Protein AF-A0A1L9TVU7-F1 (afdb_monomer_lite)

Radius of gyration: 19.17 Å; chains: 1; bounding box: 70×37×34 Å

Foldseek 3Di:
DDDDPDPPPDPPPQPLAFPVCVVVVHDFPSDQQTPVCVVVVNSVSRHRPPPPPVDDPDDDPPPPDDDDDDDD

pLDDT: mean 70.82, std 17.26, range [42.06, 93.25]

Structure (mmCIF, N/CA/C/O backbone):
data_AF-A0A1L9TVU7-F1
#
_entry.id   AF-A0A1L9TVU7-F1
#
loop_
_atom_site.group_PDB
_atom_site.id
_atom_site.type_symbol
_atom_site.label_atom_id
_atom_site.label_alt_id
_atom_site.label_comp_id
_atom_site.label_asym_id
_atom_site.label_entity_id
_atom_site.label_seq_id
_atom_site.pdbx_PDB_ins_code
_atom_site.Cartn_x
_atom_site.Cartn_y
_atom_site.Cartn_z
_atom_site.occupancy
_atom_site.B_iso_or_equiv
_atom_site.auth_seq_id
_atom_site.auth_comp_id
_atom_site.auth_asym_id
_atom_site.auth_atom_id
_atom_site.pdbx_PDB_model_num
ATOM 1 N N . MET A 1 1 ? 39.369 4.069 3.356 1.00 42.06 1 MET A N 1
ATOM 2 C CA . MET A 1 1 ? 38.180 4.947 3.256 1.00 42.06 1 MET A CA 1
ATOM 3 C C . MET A 1 1 ? 37.299 4.437 2.120 1.00 42.06 1 MET A C 1
ATOM 5 O O . MET A 1 1 ? 37.832 3.967 1.127 1.00 42.06 1 MET A O 1
ATOM 9 N N . ALA A 1 2 ? 35.984 4.408 2.340 1.00 52.19 2 ALA A N 1
ATOM 10 C CA . ALA A 1 2 ? 34.990 3.617 1.610 1.00 52.19 2 ALA A CA 1
ATOM 11 C C . ALA A 1 2 ? 34.687 4.091 0.174 1.00 52.19 2 ALA A C 1
ATOM 13 O O . ALA A 1 2 ? 34.571 5.289 -0.065 1.00 52.19 2 ALA A O 1
ATOM 14 N N . ALA A 1 3 ? 34.433 3.142 -0.734 1.00 50.50 3 ALA A N 1
ATOM 15 C CA . ALA A 1 3 ? 33.744 3.385 -2.001 1.00 50.50 3 ALA A CA 1
ATOM 16 C C . ALA A 1 3 ? 32.804 2.205 -2.320 1.00 50.50 3 ALA A C 1
ATOM 18 O O . ALA A 1 3 ? 33.236 1.145 -2.767 1.00 50.50 3 ALA A O 1
ATOM 19 N N . HIS A 1 4 ? 31.506 2.389 -2.069 1.00 52.16 4 HIS A N 1
ATOM 20 C CA . HIS A 1 4 ? 30.435 1.518 -2.555 1.00 52.16 4 HIS A CA 1
ATOM 21 C C . HIS A 1 4 ? 29.512 2.343 -3.460 1.00 52.16 4 HIS A C 1
ATOM 23 O O . HIS A 1 4 ? 28.428 2.730 -3.037 1.00 52.16 4 HIS A O 1
ATOM 29 N N . ASP A 1 5 ? 29.930 2.610 -4.699 1.00 54.50 5 ASP A N 1
ATOM 30 C CA . ASP A 1 5 ? 29.008 3.049 -5.752 1.00 54.50 5 ASP A CA 1
ATOM 31 C C . ASP A 1 5 ? 28.795 1.888 -6.724 1.00 54.50 5 ASP A C 1
ATOM 33 O O . ASP A 1 5 ? 29.587 1.596 -7.616 1.00 54.50 5 ASP A O 1
ATOM 37 N N . GLY A 1 6 ? 27.749 1.122 -6.435 1.00 48.00 6 GLY A N 1
ATOM 38 C CA . GLY A 1 6 ? 27.330 -0.035 -7.205 1.00 48.00 6 GLY A CA 1
ATOM 39 C C . GLY A 1 6 ? 25.887 0.149 -7.623 1.00 48.00 6 GLY A C 1
ATOM 40 O O . GLY A 1 6 ? 25.019 -0.582 -7.150 1.00 48.00 6 GLY A O 1
ATOM 41 N N . SER A 1 7 ? 25.628 1.096 -8.527 1.00 56.94 7 SER A N 1
ATOM 42 C CA . SER A 1 7 ? 24.342 1.252 -9.223 1.00 56.94 7 SER A CA 1
ATOM 43 C C . SER A 1 7 ? 24.080 0.101 -10.211 1.00 56.94 7 SER A C 1
ATOM 45 O O . SER A 1 7 ? 23.729 0.291 -11.373 1.00 56.94 7 SER A O 1
ATOM 47 N N . LYS A 1 8 ? 24.211 -1.144 -9.746 1.00 46.78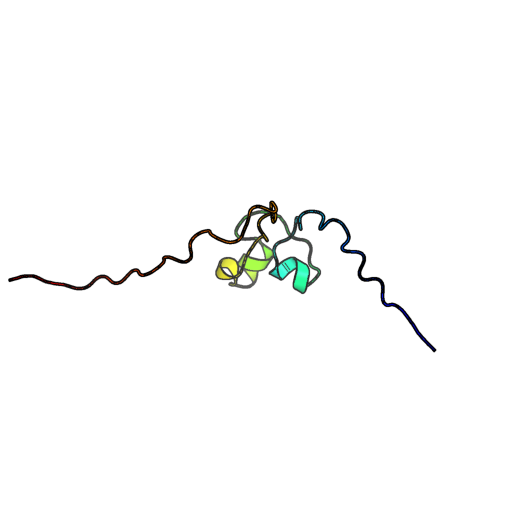 8 LYS A N 1
ATOM 48 C CA . LYS A 1 8 ? 23.614 -2.311 -10.388 1.00 46.78 8 LYS A CA 1
ATOM 49 C C . LYS A 1 8 ? 22.127 -2.229 -10.080 1.00 46.78 8 LYS A C 1
ATOM 51 O O . LYS A 1 8 ? 21.710 -2.544 -8.966 1.00 46.78 8 LYS A O 1
ATOM 56 N N . LYS A 1 9 ? 21.316 -1.792 -11.048 1.00 58.22 9 LYS A N 1
ATOM 57 C CA . LYS A 1 9 ? 19.858 -1.967 -10.997 1.00 58.22 9 LYS A CA 1
ATOM 58 C C . LYS A 1 9 ? 19.584 -3.469 -10.973 1.00 58.22 9 LYS A C 1
ATOM 60 O O . LYS A 1 9 ? 19.401 -4.089 -12.016 1.00 58.22 9 LYS A O 1
ATOM 65 N N . ALA A 1 10 ? 19.635 -4.062 -9.780 1.00 59.59 10 ALA A N 1
ATOM 66 C CA . ALA A 1 10 ? 19.234 -5.436 -9.564 1.00 59.59 10 ALA A CA 1
ATOM 67 C C . ALA A 1 10 ? 17.836 -5.589 -10.175 1.00 59.59 10 ALA A C 1
ATOM 69 O O . ALA A 1 10 ? 17.017 -4.674 -10.006 1.00 59.59 10 ALA A O 1
ATOM 70 N N . PRO A 1 11 ? 17.558 -6.686 -10.904 1.00 55.09 11 PRO A N 1
ATOM 71 C CA . PRO A 1 11 ? 16.223 -6.934 -11.413 1.00 55.09 11 PRO A CA 1
ATOM 72 C C . PRO A 1 11 ? 15.297 -6.802 -10.216 1.00 55.09 11 PRO A C 1
ATOM 74 O O . PRO A 1 11 ? 15.470 -7.507 -9.218 1.00 55.09 11 PRO A O 1
ATOM 77 N N . VAL A 1 12 ? 14.405 -5.811 -10.270 1.00 58.66 12 VAL A N 1
ATOM 78 C CA . VAL A 1 12 ? 13.466 -5.523 -9.193 1.00 58.66 12 VAL A CA 1
ATOM 79 C C . VAL A 1 12 ? 12.553 -6.734 -9.151 1.00 58.66 12 VAL A C 1
ATOM 81 O O . VAL A 1 12 ? 11.544 -6.789 -9.853 1.00 58.66 12 VAL A O 1
ATOM 84 N N . ARG A 1 13 ? 12.964 -7.761 -8.394 1.00 60.91 13 ARG A N 1
ATOM 85 C CA . ARG A 1 13 ? 12.141 -8.931 -8.131 1.00 60.91 13 ARG A CA 1
ATOM 86 C C . ARG A 1 13 ? 10.831 -8.352 -7.627 1.00 60.91 13 ARG A C 1
ATOM 88 O O . ARG A 1 13 ? 10.881 -7.526 -6.709 1.00 60.91 13 ARG A O 1
ATOM 95 N N . PRO A 1 14 ? 9.699 -8.680 -8.268 1.00 56.31 14 PRO A N 1
ATOM 96 C CA . PRO A 1 14 ? 8.442 -8.034 -7.962 1.00 56.31 14 PRO A CA 1
ATOM 97 C C . PRO A 1 14 ? 8.230 -8.117 -6.460 1.00 56.31 14 PRO A C 1
ATOM 99 O O . PRO A 1 14 ? 8.239 -9.200 -5.871 1.00 56.31 14 PRO A O 1
ATOM 102 N N . ALA A 1 15 ? 8.144 -6.939 -5.853 1.00 62.47 15 ALA A N 1
ATOM 103 C CA . ALA A 1 15 ? 7.889 -6.766 -4.447 1.00 62.47 15 ALA A CA 1
ATOM 104 C C . ALA A 1 15 ? 6.599 -7.509 -4.110 1.00 62.47 15 ALA A C 1
ATOM 106 O O . ALA A 1 15 ? 5.502 -7.020 -4.351 1.0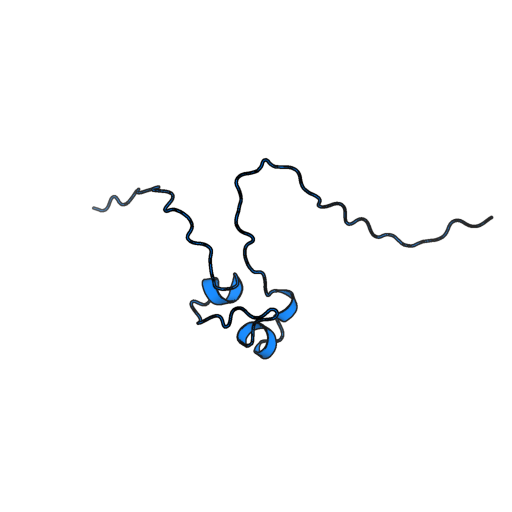0 62.47 15 ALA A O 1
ATOM 107 N N . THR A 1 16 ? 6.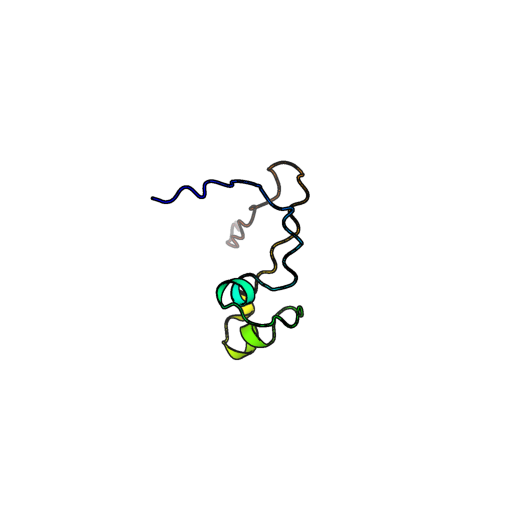723 -8.719 -3.571 1.00 72.50 16 THR A N 1
ATOM 108 C CA . THR A 1 16 ? 5.552 -9.487 -3.138 1.00 72.50 16 THR A CA 1
ATOM 109 C C . THR A 1 16 ? 4.899 -8.866 -1.903 1.00 72.50 16 THR A C 1
ATOM 111 O O . THR A 1 16 ? 3.888 -9.364 -1.440 1.00 72.50 16 THR A O 1
ATOM 114 N N . ALA A 1 17 ? 5.467 -7.806 -1.332 1.00 85.19 17 ALA A N 1
ATOM 115 C CA . ALA A 1 17 ? 4.903 -7.070 -0.215 1.00 85.19 17 ALA A CA 1
ATOM 116 C C . ALA A 1 17 ? 4.403 -5.697 -0.678 1.00 85.19 17 ALA A C 1
ATOM 118 O O . ALA A 1 17 ? 5.000 -5.089 -1.564 1.00 85.19 17 ALA A O 1
ATOM 119 N N . CYS A 1 18 ? 3.330 -5.198 -0.057 1.00 89.38 18 CYS A N 1
ATOM 120 C CA . CYS A 1 18 ? 2.879 -3.825 -0.275 1.00 89.38 18 CYS A CA 1
ATOM 121 C C . CYS A 1 18 ? 3.950 -2.820 0.178 1.00 89.38 18 CYS A C 1
ATOM 123 O O . CYS A 1 18 ? 4.763 -3.122 1.058 1.00 89.38 18 CYS A O 1
ATOM 125 N N . THR A 1 19 ? 3.924 -1.614 -0.385 1.00 88.44 19 THR A N 1
ATOM 126 C CA . THR A 1 19 ? 4.902 -0.546 -0.135 1.00 88.44 19 THR A CA 1
ATOM 127 C C . THR A 1 19 ? 5.060 -0.244 1.352 1.00 88.44 19 THR A C 1
ATOM 129 O O . THR A 1 19 ? 6.180 -0.107 1.837 1.00 88.44 19 THR A O 1
ATOM 132 N N . GLU A 1 20 ? 3.957 -0.237 2.105 1.00 90.50 20 GLU A N 1
ATOM 133 C CA . GLU A 1 20 ? 3.997 0.017 3.547 1.00 90.50 20 GLU A CA 1
ATOM 134 C C . GLU A 1 20 ? 4.654 -1.122 4.329 1.00 90.50 20 GLU A C 1
ATOM 136 O O . GLU A 1 20 ? 5.482 -0.868 5.204 1.00 90.50 20 GLU A O 1
ATOM 141 N N . CYS A 1 21 ? 4.358 -2.383 3.997 1.00 90.44 21 CYS A N 1
ATOM 142 C CA . CYS A 1 21 ? 5.029 -3.517 4.636 1.00 90.44 21 CYS A CA 1
ATOM 143 C C . CYS A 1 21 ? 6.518 -3.556 4.281 1.00 90.44 21 CYS A C 1
ATOM 145 O O . CYS A 1 21 ? 7.333 -3.838 5.153 1.00 90.44 21 CYS A O 1
ATOM 147 N N . GLN A 1 22 ? 6.890 -3.218 3.044 1.00 88.31 22 GLN A N 1
ATOM 148 C CA . GLN A 1 22 ? 8.294 -3.122 2.642 1.00 88.31 22 GLN A CA 1
ATOM 149 C C . GLN A 1 22 ? 9.036 -2.028 3.406 1.00 88.31 22 GLN A C 1
ATOM 151 O O . GLN A 1 22 ? 10.101 -2.289 3.962 1.00 88.31 22 GLN A O 1
ATOM 156 N N . ARG A 1 23 ? 8.455 -0.826 3.493 1.00 87.44 23 ARG A N 1
ATOM 157 C CA . ARG A 1 23 ? 9.032 0.305 4.230 1.00 87.44 23 ARG A CA 1
ATOM 158 C C . ARG A 1 23 ? 9.218 -0.018 5.709 1.00 87.44 23 ARG A C 1
ATOM 160 O O . ARG A 1 23 ? 10.217 0.361 6.309 1.00 87.44 23 ARG A O 1
ATOM 167 N N . ARG A 1 24 ? 8.256 -0.733 6.295 1.00 88.19 24 ARG A N 1
ATOM 168 C CA . ARG A 1 24 ? 8.296 -1.174 7.695 1.00 88.19 24 ARG A CA 1
ATOM 169 C C . ARG A 1 24 ? 9.093 -2.463 7.910 1.00 88.19 24 ARG A C 1
ATOM 171 O O . ARG A 1 24 ? 9.229 -2.868 9.054 1.00 88.19 24 ARG A O 1
ATOM 178 N N . LYS A 1 25 ? 9.604 -3.096 6.846 1.00 88.25 25 LYS A N 1
ATOM 179 C CA . LYS A 1 25 ? 10.283 -4.404 6.877 1.00 88.25 25 LYS A CA 1
ATOM 180 C C . LYS A 1 25 ? 9.443 -5.519 7.530 1.00 88.25 25 LYS A C 1
ATOM 182 O O . LYS A 1 25 ? 9.983 -6.442 8.126 1.00 88.25 25 LYS A O 1
ATOM 187 N N . GLN A 1 26 ? 8.118 -5.450 7.382 1.00 87.56 26 GLN A N 1
ATOM 188 C CA . GLN A 1 26 ? 7.165 -6.422 7.926 1.00 87.56 26 GLN A CA 1
ATOM 189 C C . GLN A 1 26 ? 6.770 -7.486 6.894 1.00 87.56 26 GLN A C 1
ATOM 191 O O . GLN A 1 26 ? 6.737 -7.235 5.684 1.00 87.56 26 GLN A O 1
ATOM 196 N N . LYS A 1 27 ? 6.379 -8.671 7.379 1.00 87.19 27 LYS A N 1
ATOM 197 C CA . LYS A 1 27 ? 5.841 -9.753 6.544 1.00 87.19 27 LYS A CA 1
ATOM 198 C C . LYS A 1 27 ? 4.462 -9.369 5.995 1.00 87.19 27 LYS A C 1
ATOM 200 O O . LYS A 1 27 ? 3.489 -9.271 6.735 1.00 87.19 27 LYS A O 1
ATOM 205 N N . CYS A 1 28 ? 4.366 -9.187 4.680 1.00 89.81 28 CYS A N 1
ATOM 206 C CA . CYS A 1 28 ? 3.099 -8.904 4.008 1.00 89.81 28 CYS A CA 1
ATOM 207 C C . CYS A 1 28 ? 2.350 -10.200 3.669 1.00 89.81 28 CYS A C 1
ATOM 209 O O . CYS A 1 28 ? 2.937 -11.139 3.132 1.00 89.81 28 CYS A O 1
ATOM 211 N N . ASN A 1 29 ? 1.043 -10.226 3.927 1.00 89.25 29 ASN A N 1
ATOM 212 C CA . ASN A 1 29 ? 0.152 -11.347 3.618 1.00 89.25 29 ASN A CA 1
ATOM 213 C C . ASN A 1 29 ? -0.415 -11.311 2.184 1.00 89.25 29 ASN A C 1
ATOM 215 O O . ASN A 1 29 ? -1.175 -12.200 1.824 1.00 89.25 29 ASN A O 1
ATOM 219 N N . ARG A 1 30 ? -0.035 -10.321 1.361 1.00 82.88 30 ARG A N 1
ATOM 220 C CA . ARG A 1 30 ? -0.381 -10.193 -0.074 1.00 82.88 30 ARG A CA 1
ATOM 221 C C . ARG A 1 30 ? -1.871 -10.105 -0.436 1.00 82.88 30 ARG A C 1
ATOM 223 O O . ARG A 1 30 ? -2.165 -9.927 -1.610 1.00 82.88 30 ARG A O 1
ATOM 230 N N . SER A 1 31 ? -2.796 -10.171 0.519 1.00 86.44 31 SER A N 1
ATOM 231 C CA . SER A 1 31 ? -4.191 -9.786 0.286 1.00 86.44 31 SER A CA 1
ATOM 232 C C . SER A 1 31 ? -4.293 -8.266 0.180 1.00 86.44 31 SER A C 1
ATOM 234 O O . SER A 1 31 ? -3.514 -7.539 0.807 1.00 86.44 31 SER A O 1
ATOM 236 N N . TRP A 1 32 ? -5.251 -7.779 -0.604 1.00 83.06 32 TRP A N 1
ATOM 237 C CA . TRP A 1 32 ? -5.626 -6.373 -0.579 1.00 83.06 32 TRP A CA 1
ATOM 238 C C . TRP A 1 32 ? -6.998 -6.222 0.087 1.00 83.06 32 TRP A C 1
ATOM 240 O O . TRP A 1 32 ? -7.935 -6.893 -0.344 1.00 83.06 32 TRP A O 1
ATOM 250 N N . PRO A 1 33 ? -7.129 -5.359 1.110 1.00 89.44 33 PRO A N 1
ATOM 251 C CA . PRO A 1 33 ? -6.051 -4.717 1.868 1.00 89.44 33 PRO A CA 1
ATOM 252 C C . PRO A 1 33 ? -5.255 -5.730 2.715 1.00 89.44 33 PRO A C 1
ATOM 254 O O . PRO A 1 33 ? -5.778 -6.747 3.167 1.00 89.44 33 PRO A O 1
ATOM 257 N N . CYS A 1 34 ? -3.968 -5.452 2.940 1.00 91.38 34 CYS A N 1
ATOM 258 C CA . CYS A 1 34 ? -3.118 -6.327 3.750 1.00 91.38 34 CYS A CA 1
ATOM 259 C C . CYS A 1 34 ? -3.554 -6.296 5.231 1.00 91.38 34 CYS A C 1
ATOM 261 O O . CYS A 1 34 ? -3.896 -5.222 5.727 1.00 91.38 34 CYS A O 1
ATOM 263 N N . ASN A 1 35 ? -3.476 -7.407 5.978 1.00 93.25 35 ASN A N 1
ATOM 264 C CA . ASN A 1 35 ? -3.951 -7.465 7.376 1.00 93.25 35 ASN A CA 1
ATOM 265 C C . ASN A 1 35 ? -3.231 -6.443 8.269 1.00 93.25 35 ASN A C 1
ATOM 267 O O . ASN A 1 35 ? -3.843 -5.798 9.114 1.00 93.25 35 ASN A O 1
ATOM 271 N N . HIS A 1 36 ? -1.935 -6.224 8.034 1.00 92.50 36 HIS A N 1
ATOM 272 C CA . HIS A 1 36 ? -1.156 -5.205 8.748 1.00 92.50 36 HIS A CA 1
ATOM 273 C C . HIS A 1 36 ? -1.649 -3.783 8.453 1.00 92.50 36 HIS A C 1
ATOM 275 O O . HIS A 1 36 ? -1.643 -2.918 9.326 1.00 92.50 36 HIS A O 1
ATOM 281 N N . CYS A 1 37 ? -2.062 -3.541 7.213 1.00 92.75 37 CYS A N 1
ATOM 282 C CA . CYS A 1 37 ? -2.555 -2.260 6.738 1.00 92.75 37 CYS A CA 1
ATOM 283 C C . CYS A 1 37 ? -3.955 -1.993 7.306 1.00 92.75 37 CYS A C 1
ATOM 285 O O . CYS A 1 37 ? -4.242 -0.883 7.748 1.00 92.75 37 CYS A O 1
ATOM 287 N N . GLN A 1 38 ? -4.797 -3.027 7.347 1.00 93.00 38 GLN A N 1
ATOM 288 C CA . GLN A 1 38 ? -6.133 -2.983 7.931 1.00 93.00 38 GLN A CA 1
ATOM 289 C C . GLN A 1 38 ? -6.086 -2.771 9.448 1.00 93.00 38 GLN A C 1
ATOM 291 O O . GLN A 1 38 ? -6.731 -1.852 9.943 1.00 93.00 38 GLN A O 1
ATOM 296 N N . ALA A 1 39 ? -5.259 -3.531 10.176 1.00 92.56 39 ALA A N 1
ATOM 297 C CA . ALA A 1 39 ? -5.092 -3.390 11.626 1.00 92.56 39 ALA A CA 1
ATOM 298 C C . ALA A 1 39 ? -4.603 -1.989 12.032 1.00 92.56 39 ALA A C 1
ATOM 300 O O . ALA A 1 39 ? -4.973 -1.468 13.080 1.00 92.56 39 ALA A O 1
ATOM 301 N N . ARG A 1 40 ? -3.804 -1.343 11.173 1.00 90.25 40 ARG A N 1
ATOM 302 C CA . ARG A 1 40 ? -3.334 0.036 11.367 1.00 90.25 40 ARG A CA 1
ATOM 303 C C . ARG A 1 40 ? -4.303 1.102 10.849 1.00 90.25 40 ARG A C 1
ATOM 305 O O . ARG A 1 40 ? -3.969 2.279 10.910 1.00 90.25 40 ARG A O 1
ATOM 312 N N . LYS A 1 41 ? -5.470 0.711 10.327 1.00 91.38 41 LYS A N 1
ATOM 313 C CA . LYS A 1 41 ? -6.473 1.602 9.714 1.00 91.38 41 LYS A CA 1
ATOM 314 C C . LYS A 1 41 ? -5.931 2.422 8.530 1.00 91.38 41 LYS A C 1
ATOM 316 O O . LYS A 1 41 ? -6.486 3.450 8.158 1.00 91.38 41 LYS A O 1
ATOM 321 N N . ILE A 1 42 ? -4.878 1.923 7.880 1.00 91.44 42 ILE A N 1
ATOM 322 C CA . ILE A 1 42 ? -4.250 2.508 6.684 1.00 91.44 42 ILE A CA 1
ATOM 323 C C . ILE A 1 42 ? -4.480 1.641 5.441 1.00 91.44 42 ILE A C 1
ATOM 325 O O . ILE A 1 42 ? -3.669 1.630 4.518 1.00 91.44 42 ILE A O 1
ATOM 329 N N . ALA A 1 43 ? -5.586 0.892 5.398 1.00 88.44 43 ALA A N 1
ATOM 330 C CA . ALA A 1 43 ? -5.964 0.083 4.237 1.00 88.44 43 ALA A CA 1
ATOM 331 C C . ALA A 1 43 ? -5.978 0.911 2.935 1.00 88.44 43 ALA A C 1
ATOM 333 O O . ALA A 1 43 ? -5.526 0.431 1.900 1.00 88.44 43 ALA A O 1
ATOM 334 N N . HIS A 1 44 ? -6.369 2.186 3.022 1.00 90.12 44 HIS A N 1
ATOM 335 C CA . HIS A 1 44 ? -6.357 3.156 1.922 1.00 90.12 44 HIS A CA 1
ATOM 336 C C . HIS A 1 44 ? -4.944 3.515 1.406 1.00 90.12 44 HIS A C 1
ATOM 338 O O . HIS A 1 44 ? -4.791 3.951 0.270 1.00 90.12 44 HIS A O 1
ATOM 344 N N . GLN A 1 45 ? -3.895 3.309 2.209 1.00 88.12 45 GLN A N 1
ATOM 345 C CA . GLN A 1 45 ? -2.488 3.498 1.817 1.00 88.12 45 GLN A CA 1
ATOM 346 C C . GLN A 1 45 ? -1.811 2.181 1.405 1.00 88.12 45 GLN A C 1
ATOM 348 O O . GLN A 1 45 ? -0.640 2.177 1.023 1.00 88.12 45 GLN A O 1
ATOM 353 N N . CYS A 1 46 ? -2.524 1.049 1.460 1.00 90.62 46 CYS A N 1
ATOM 354 C CA . CYS A 1 46 ? -2.002 -0.241 1.029 1.00 90.62 46 CYS A CA 1
ATOM 355 C C . CYS A 1 46 ? -1.850 -0.267 -0.497 1.00 90.62 46 CYS A C 1
ATOM 357 O O . CYS A 1 46 ? -2.803 -0.546 -1.226 1.00 90.62 46 CYS A O 1
ATOM 359 N N . LYS A 1 47 ? -0.637 0.016 -0.980 1.00 87.00 47 LYS A N 1
ATOM 360 C CA . LYS A 1 47 ? -0.297 -0.017 -2.404 1.00 87.00 47 LYS A CA 1
ATOM 361 C C . LYS A 1 47 ? 0.655 -1.172 -2.676 1.00 87.00 47 LYS A C 1
ATOM 363 O O . LYS A 1 47 ? 1.685 -1.306 -2.023 1.00 87.00 47 LYS A O 1
ATOM 368 N N . PHE A 1 48 ? 0.323 -2.020 -3.637 1.00 85.81 48 PHE A N 1
ATOM 369 C CA . PHE A 1 48 ? 1.273 -2.978 -4.196 1.00 85.81 48 PHE A CA 1
ATOM 370 C C . PHE A 1 48 ? 1.883 -2.324 -5.426 1.00 85.81 48 PHE A C 1
ATOM 372 O O . PHE A 1 48 ? 1.144 -1.839 -6.277 1.00 85.81 48 PHE A O 1
ATOM 379 N N . ALA A 1 49 ? 3.214 -2.242 -5.496 1.00 77.69 49 ALA A N 1
ATOM 380 C CA . ALA A 1 49 ? 3.866 -1.654 -6.657 1.00 77.69 49 ALA A CA 1
ATOM 381 C C . ALA A 1 49 ? 3.519 -2.513 -7.887 1.00 77.69 49 ALA A C 1
ATOM 383 O O . ALA A 1 49 ? 3.927 -3.681 -7.923 1.00 77.69 49 ALA A O 1
ATOM 384 N N . PRO A 1 50 ? 2.762 -1.990 -8.874 1.00 66.56 50 PRO A N 1
ATOM 385 C CA . PRO A 1 50 ? 2.523 -2.736 -10.093 1.00 66.56 50 PRO A CA 1
ATOM 386 C C . PRO A 1 50 ? 3.880 -2.997 -10.736 1.00 66.56 50 PRO A C 1
ATOM 388 O O . PRO A 1 50 ? 4.773 -2.140 -10.721 1.00 66.56 50 PRO A O 1
ATOM 391 N N . LYS A 1 51 ? 4.055 -4.216 -11.251 1.00 59.62 51 LYS A N 1
ATOM 392 C CA . LYS A 1 51 ? 5.249 -4.580 -12.009 1.00 59.62 51 LYS A CA 1
ATOM 393 C C . LYS A 1 51 ? 5.405 -3.509 -13.075 1.00 59.62 51 LYS A C 1
ATOM 395 O O . LYS A 1 51 ? 4.520 -3.357 -13.912 1.00 59.62 51 LYS A O 1
ATOM 400 N N . LYS A 1 52 ? 6.499 -2.752 -13.013 1.00 53.97 52 LYS A N 1
ATOM 401 C CA . LYS A 1 52 ? 6.889 -1.844 -14.084 1.00 53.97 52 LYS A CA 1
ATOM 402 C C . LYS A 1 52 ? 7.237 -2.738 -15.271 1.00 53.97 52 LYS A C 1
ATOM 404 O O . LYS A 1 52 ? 8.399 -3.065 -15.482 1.00 53.97 52 LYS A O 1
ATOM 409 N N . THR A 1 53 ? 6.235 -3.224 -15.999 1.00 48.62 53 THR A N 1
ATOM 410 C CA . THR A 1 53 ? 6.452 -3.593 -17.388 1.00 48.62 53 THR A CA 1
ATOM 411 C C . THR A 1 53 ? 6.976 -2.316 -18.000 1.00 48.62 53 THR A C 1
ATOM 413 O O . THR A 1 53 ? 6.307 -1.287 -17.913 1.00 48.62 53 THR A O 1
ATOM 416 N N . VAL A 1 54 ? 8.210 -2.339 -18.487 1.00 54.88 54 VAL A N 1
ATOM 417 C CA . VAL A 1 54 ? 8.790 -1.225 -19.229 1.00 54.88 54 VAL A CA 1
ATOM 418 C C . VAL A 1 54 ? 7.950 -1.076 -20.497 1.00 54.88 54 VAL A C 1
ATOM 420 O O . VAL A 1 54 ? 8.256 -1.624 -21.545 1.00 54.88 54 VAL A O 1
ATOM 423 N N . ARG A 1 55 ? 6.807 -0.417 -20.367 1.00 48.56 55 ARG A N 1
ATOM 424 C CA . ARG A 1 55 ? 6.018 0.129 -21.448 1.00 48.56 55 ARG A CA 1
ATOM 425 C C . ARG A 1 55 ? 5.836 1.580 -21.075 1.00 48.56 55 ARG A C 1
ATOM 427 O O . ARG A 1 55 ? 5.259 1.890 -20.039 1.00 48.56 55 ARG A O 1
ATOM 434 N N . ALA A 1 56 ? 6.538 2.377 -21.871 1.00 47.84 56 ALA A N 1
ATOM 435 C CA . ALA A 1 56 ? 6.500 3.813 -22.032 1.00 47.84 56 ALA A CA 1
ATOM 436 C C . ALA A 1 56 ? 5.486 4.566 -21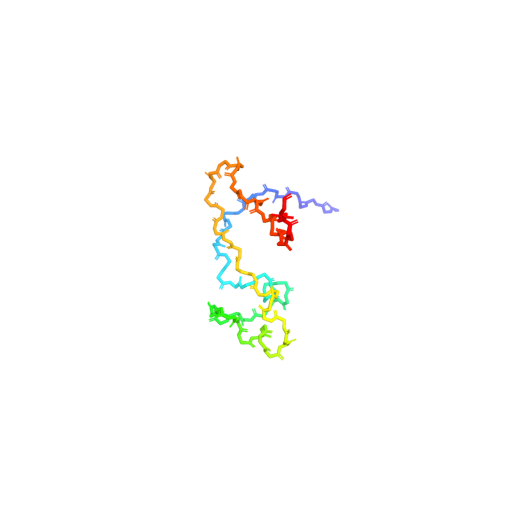.162 1.00 47.84 56 ALA A C 1
ATOM 438 O O . ALA A 1 56 ? 4.303 4.239 -21.112 1.00 47.84 56 ALA A O 1
ATOM 439 N N . ALA A 1 57 ? 5.987 5.633 -20.541 1.00 54.91 57 ALA A N 1
ATOM 440 C CA . ALA A 1 57 ? 5.206 6.768 -20.082 1.00 54.91 57 ALA A CA 1
ATOM 441 C C . ALA A 1 57 ? 3.990 7.022 -20.990 1.00 54.91 57 ALA A C 1
ATOM 443 O O . ALA A 1 57 ? 4.175 7.319 -22.164 1.00 54.91 57 ALA A O 1
ATOM 444 N N . ASN A 1 58 ? 2.787 6.823 -20.442 1.00 52.97 58 ASN A N 1
ATOM 445 C CA . ASN A 1 58 ? 1.488 7.374 -20.855 1.00 52.97 58 ASN A CA 1
ATOM 446 C C . ASN A 1 58 ? 0.386 6.391 -20.468 1.00 52.97 58 ASN A C 1
ATOM 448 O O . ASN A 1 58 ? -0.061 5.582 -21.275 1.00 52.97 58 ASN A O 1
ATOM 452 N N . SER A 1 59 ? -0.071 6.446 -19.219 1.00 50.72 59 SER A N 1
ATOM 453 C CA . SER A 1 59 ? -1.365 5.872 -18.847 1.00 50.72 59 SER A CA 1
ATOM 454 C C . SER A 1 59 ? -1.907 6.575 -17.605 1.00 50.72 59 SER A C 1
ATOM 456 O O . SER A 1 59 ? -1.587 6.231 -16.473 1.00 50.72 59 SER A O 1
ATOM 458 N N . VAL A 1 60 ? -2.743 7.572 -17.893 1.00 53.38 60 VAL A N 1
ATOM 459 C CA . VAL A 1 60 ? -4.015 7.848 -17.214 1.00 53.38 60 VAL A CA 1
ATOM 460 C C . VAL A 1 60 ? -3.972 8.258 -15.737 1.00 53.38 60 VAL A C 1
ATOM 462 O O . VAL A 1 60 ? -4.395 7.537 -14.843 1.00 53.38 60 VAL 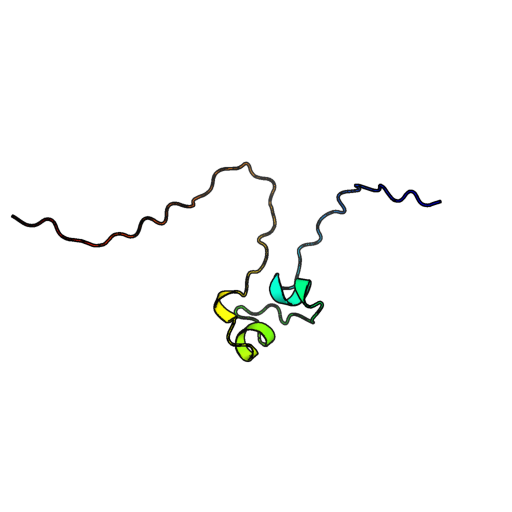A O 1
ATOM 465 N N . ALA A 1 61 ? -3.596 9.514 -15.498 1.00 52.62 61 ALA A N 1
ATOM 466 C CA . ALA A 1 61 ? -4.178 10.298 -14.409 1.00 52.62 61 ALA A CA 1
ATOM 467 C C . ALA A 1 61 ? -5.191 11.290 -15.005 1.00 52.62 61 ALA A C 1
ATOM 469 O O . ALA A 1 61 ? -4.993 12.498 -14.954 1.00 52.62 61 ALA A O 1
ATOM 470 N N . ASN A 1 62 ? -6.250 10.772 -15.635 1.00 56.62 62 ASN A N 1
ATOM 471 C CA . ASN A 1 62 ? -7.457 11.558 -15.873 1.00 56.62 62 ASN A CA 1
ATOM 472 C C . ASN A 1 62 ? -8.503 11.128 -14.843 1.00 56.62 62 ASN A C 1
ATOM 474 O O . ASN A 1 62 ? -9.365 10.305 -15.129 1.00 56.62 62 ASN A O 1
ATOM 478 N N . ASP A 1 63 ? -8.373 11.653 -13.628 1.00 54.38 63 ASP A N 1
ATOM 479 C CA . ASP A 1 63 ? -9.471 11.732 -12.668 1.00 54.38 63 ASP A CA 1
ATOM 480 C C . ASP A 1 63 ? -9.774 13.222 -12.478 1.00 54.38 63 ASP A C 1
ATOM 482 O O . ASP A 1 63 ? -9.183 13.910 -11.650 1.00 54.38 63 ASP A O 1
ATOM 486 N N . LYS A 1 64 ? -10.636 13.760 -13.344 1.00 45.75 64 LYS A N 1
ATOM 487 C CA . LYS A 1 64 ? -11.382 14.989 -13.064 1.00 45.75 64 LYS A CA 1
ATOM 488 C C . LYS A 1 64 ? -12.848 14.610 -12.969 1.00 45.75 64 LYS A C 1
ATOM 490 O O . LYS A 1 64 ? -13.624 14.767 -13.904 1.00 45.75 64 LYS A O 1
ATOM 495 N N . ARG A 1 65 ? -13.197 14.050 -11.814 1.00 53.47 65 ARG A N 1
ATOM 496 C CA . ARG A 1 65 ? -14.572 13.959 -11.344 1.00 53.47 65 ARG A CA 1
ATOM 497 C C . ARG A 1 65 ? -14.971 15.335 -10.815 1.00 53.47 65 ARG A C 1
ATOM 499 O O . ARG A 1 65 ? -14.618 15.679 -9.693 1.00 53.47 65 ARG A O 1
ATOM 506 N N . THR A 1 66 ? -15.722 16.095 -11.602 1.00 56.84 66 THR A N 1
ATOM 507 C CA . THR A 1 66 ? -16.491 17.236 -11.090 1.00 56.84 66 THR A CA 1
ATOM 508 C C . THR A 1 66 ? -17.956 17.013 -11.458 1.00 56.84 66 THR A C 1
ATOM 510 O O . THR A 1 66 ? -18.266 16.972 -12.647 1.00 56.84 66 THR A O 1
ATOM 513 N N . PRO A 1 67 ? -18.857 16.803 -10.485 1.00 65.81 67 PRO A N 1
ATOM 514 C CA . PRO A 1 67 ? -20.291 16.807 -10.725 1.00 65.81 67 PRO A CA 1
ATOM 515 C C . PRO A 1 67 ? -20.856 18.182 -10.348 1.00 65.81 67 PRO A C 1
ATOM 517 O O . PRO A 1 67 ? -20.977 18.446 -9.161 1.00 65.81 67 PRO A O 1
ATOM 520 N N . GLU A 1 68 ? -21.215 19.053 -11.299 1.00 58.03 68 GLU A N 1
ATOM 521 C CA . GLU A 1 68 ? -22.156 20.143 -10.985 1.00 58.03 68 GLU A CA 1
ATOM 522 C C . GLU A 1 68 ? -22.807 20.784 -12.225 1.00 58.03 68 GLU A C 1
ATOM 524 O O . GLU A 1 68 ? -22.133 21.264 -13.131 1.00 58.03 68 GLU A O 1
ATOM 529 N N . ALA A 1 69 ? -24.1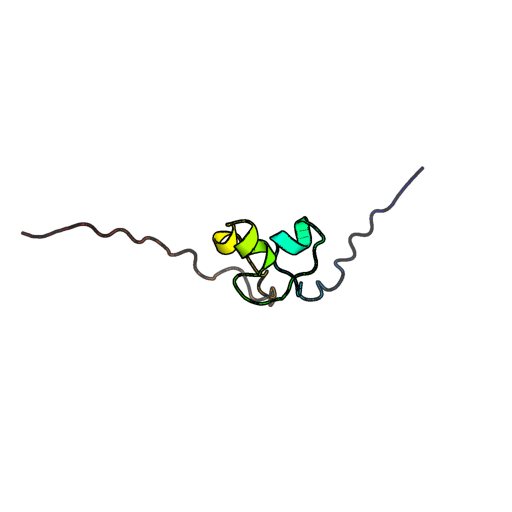39 20.705 -12.221 1.00 56.78 69 ALA A N 1
ATOM 530 C CA . ALA A 1 69 ? -25.182 21.481 -12.892 1.00 56.78 69 ALA A CA 1
ATOM 531 C C . ALA A 1 69 ? -24.840 22.432 -14.062 1.00 56.78 69 ALA A C 1
ATOM 533 O O . ALA A 1 69 ? -24.290 23.514 -13.877 1.00 56.78 69 ALA A O 1
ATOM 534 N N . HIS A 1 70 ? -25.420 22.137 -15.230 1.00 59.94 70 HIS A N 1
ATOM 535 C CA . HIS A 1 70 ? -25.984 23.189 -16.075 1.00 59.94 70 HIS A CA 1
ATOM 536 C C . HIS A 1 70 ? -27.355 22.752 -16.598 1.00 59.94 70 HIS A C 1
ATOM 538 O O . HIS A 1 70 ? -27.474 21.794 -17.361 1.00 59.94 70 HIS A O 1
ATOM 544 N N . GLN A 1 71 ? -28.385 23.436 -16.111 1.00 68.12 71 GLN A N 1
ATOM 545 C CA . GLN A 1 71 ? -29.769 23.338 -16.542 1.00 68.12 71 GLN A CA 1
ATOM 546 C C . GLN A 1 71 ? -30.262 24.766 -16.796 1.00 68.12 71 GLN A C 1
ATOM 548 O O . GLN A 1 71 ? -29.896 25.666 -16.036 1.00 68.12 71 GLN A O 1
ATOM 553 N N . ILE A 1 72 ? -31.140 24.877 -17.801 1.00 63.44 72 ILE A N 1
ATOM 554 C CA . ILE A 1 72 ? -31.824 26.054 -18.373 1.00 63.44 72 ILE A CA 1
ATOM 555 C C . ILE A 1 72 ? -31.113 26.631 -19.598 1.00 63.44 72 ILE A C 1
ATOM 557 O O . ILE A 1 72 ? -30.146 27.403 -19.443 1.00 63.44 72 ILE A O 1
#

Organism: NCBI:txid1036612

Secondary structure (DSSP, 8-state):
---------------SS-HHHHHTT-----SSS-HHHHHTT-GGG-----------S---------------

InterPro domains:
  IPR001138 Zn(2)Cys(6) fungal-type DNA-binding domain [PF00172] (16-52)
  IPR001138 Zn(2)Cys(6) fungal-type DNA-binding domain [PS50048] (17-48)
  IPR001138 Zn(2)Cys(6) fungal-type DNA-binding domain [SM00066] (12-57)
  IPR036864 Zn(2)-C6 fungal-type DNA-binding domain superfamily [G3DSA:4.10.240.10] (11-52)
  IPR036864 Zn(2)-C6 fungal-type DNA-binding domain superfamily [SSF57701] (9-53)

Sequence (72 aa):
MAAHDGSKKAPVRPATACTECQRRKQKCNRSWPCNHCQARKIAHQCKFAPKKTVRAANSVANDKRTPEAHQI